Protein AF-A0AA35RII9-F1 (afdb_monomer)

pLDDT: mean 89.82, std 8.08, range [42.75, 98.25]

Organism: Geodia barretti (NCBI:txid519541)

Radius of gyration: 18.45 Å; Cα contacts (8 Å, |Δi|>4): 90; chains: 1; bounding box: 46×40×50 Å

Structure (mmCIF, N/CA/C/O backbone):
data_AF-A0AA35RII9-F1
#
_entry.id   AF-A0AA35RII9-F1
#
loop_
_atom_site.group_PDB
_atom_site.id
_atom_site.type_symbol
_atom_site.label_atom_id
_atom_site.label_alt_id
_atom_site.label_comp_id
_atom_site.label_asym_id
_atom_site.label_entity_id
_atom_site.label_seq_id
_atom_site.pdbx_PDB_ins_code
_atom_site.Cartn_x
_atom_site.Cartn_y
_atom_site.Cartn_z
_atom_site.occupancy
_atom_site.B_iso_or_equiv
_atom_site.auth_seq_id
_atom_site.auth_comp_id
_atom_site.auth_asym_id
_atom_site.auth_atom_id
_atom_site.pdbx_PDB_model_num
ATOM 1 N N . MET A 1 1 ? -6.337 -19.482 3.55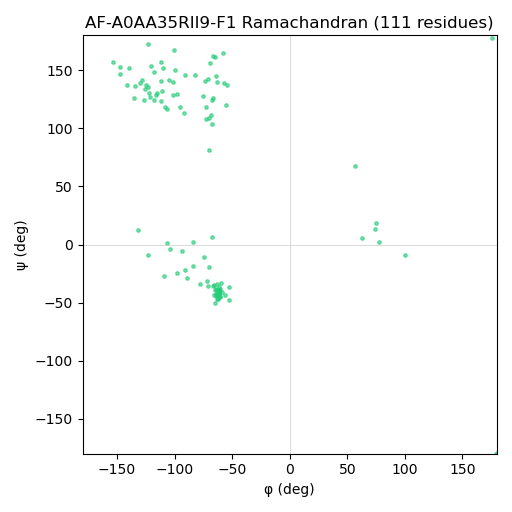7 1.00 42.75 1 MET A N 1
ATOM 2 C CA . MET A 1 1 ? -6.522 -18.819 4.866 1.00 42.75 1 MET A CA 1
ATOM 3 C C . MET A 1 1 ? -5.434 -17.764 4.971 1.00 42.75 1 MET A C 1
ATOM 5 O O . MET A 1 1 ? -4.271 -18.131 4.857 1.00 42.75 1 MET A O 1
ATOM 9 N N . GLY A 1 2 ? -5.798 -16.480 5.014 1.00 70.44 2 GLY A N 1
ATOM 10 C CA . GLY A 1 2 ? -4.826 -15.380 5.036 1.00 70.44 2 GLY A CA 1
ATOM 11 C C . GLY A 1 2 ? -3.980 -15.383 6.312 1.00 70.44 2 GLY A C 1
ATOM 12 O O . GLY A 1 2 ? -4.365 -15.989 7.309 1.00 70.44 2 GLY A O 1
ATOM 13 N N . CYS A 1 3 ? -2.838 -14.698 6.295 1.00 87.25 3 CYS A N 1
ATOM 14 C CA . CYS A 1 3 ? -1.875 -14.635 7.404 1.00 87.25 3 CYS A CA 1
ATOM 15 C C . CYS A 1 3 ? -2.372 -13.893 8.668 1.00 87.25 3 CYS A C 1
ATOM 17 O O . CYS A 1 3 ? -1.586 -13.674 9.584 1.00 87.25 3 CYS A O 1
ATOM 19 N N . GLY A 1 4 ? -3.648 -13.493 8.728 1.00 90.25 4 GLY A N 1
ATOM 20 C CA . GLY A 1 4 ? -4.240 -12.768 9.859 1.00 90.25 4 GLY A CA 1
ATOM 21 C C . GLY A 1 4 ? -3.892 -11.279 9.924 1.00 90.25 4 GLY A C 1
ATOM 22 O O . GLY A 1 4 ? -4.320 -10.604 10.856 1.00 90.25 4 GLY A O 1
ATOM 23 N N . ALA A 1 5 ? -3.140 -10.756 8.952 1.00 91.62 5 ALA A N 1
ATOM 24 C CA . ALA A 1 5 ? -2.889 -9.325 8.840 1.00 91.62 5 ALA A CA 1
ATOM 25 C C . ALA A 1 5 ? -4.200 -8.563 8.592 1.00 91.62 5 ALA A C 1
ATOM 27 O O . ALA A 1 5 ? -5.049 -9.007 7.817 1.00 91.62 5 ALA A O 1
ATOM 28 N N . ALA A 1 6 ? -4.334 -7.407 9.238 1.00 92.75 6 ALA A N 1
ATOM 29 C CA . ALA A 1 6 ? -5.455 -6.494 9.069 1.00 92.75 6 ALA A CA 1
ATOM 30 C C . ALA A 1 6 ? -4.948 -5.153 8.533 1.00 92.75 6 ALA A C 1
ATOM 32 O O . ALA A 1 6 ? -3.827 -4.741 8.837 1.00 92.75 6 ALA A O 1
ATOM 33 N N . ALA A 1 7 ? -5.784 -4.483 7.746 1.00 92.94 7 ALA A N 1
ATOM 34 C CA . ALA A 1 7 ? -5.521 -3.153 7.225 1.00 92.94 7 ALA A CA 1
ATOM 35 C C . ALA A 1 7 ? -6.731 -2.259 7.499 1.00 92.94 7 ALA A C 1
ATOM 37 O O . ALA A 1 7 ? -7.872 -2.697 7.348 1.00 92.94 7 ALA A O 1
ATOM 38 N N . ASP A 1 8 ? -6.455 -1.021 7.895 1.00 94.06 8 ASP A N 1
ATOM 39 C CA . ASP A 1 8 ? -7.435 0.052 8.009 1.00 94.06 8 ASP A CA 1
ATOM 40 C C . ASP A 1 8 ? -7.137 1.088 6.924 1.00 94.06 8 ASP A C 1
ATOM 42 O O . ASP A 1 8 ? -5.981 1.471 6.723 1.00 94.06 8 ASP A O 1
ATOM 46 N N . PHE A 1 9 ? -8.173 1.502 6.199 1.00 91.50 9 PHE A N 1
ATOM 47 C CA . PHE A 1 9 ? -8.060 2.473 5.118 1.00 91.50 9 PHE A CA 1
ATOM 48 C C . PHE A 1 9 ? -9.052 3.605 5.353 1.00 91.50 9 PHE A C 1
ATOM 50 O O . PHE A 1 9 ? -10.259 3.381 5.428 1.00 91.50 9 PHE A O 1
ATOM 57 N N . SER A 1 10 ?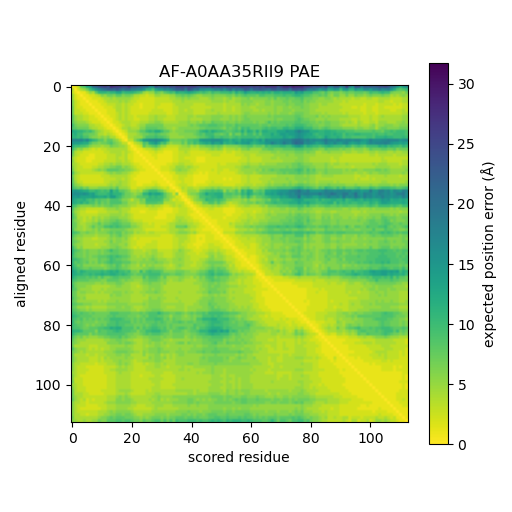 -8.541 4.833 5.388 1.00 90.31 10 SER A N 1
ATOM 58 C CA . SER A 1 10 ? -9.349 6.046 5.445 1.00 90.31 10 SER A CA 1
ATOM 59 C C . SER A 1 10 ? -9.024 6.924 4.246 1.00 90.31 10 SER A C 1
ATOM 61 O O . SER A 1 10 ? -7.861 7.226 3.978 1.00 90.31 10 SER A O 1
ATOM 63 N N . TRP A 1 11 ? -10.057 7.319 3.505 1.00 88.44 11 TRP A N 1
ATOM 64 C CA . TRP A 1 11 ? -9.920 8.132 2.304 1.00 88.44 11 TRP A CA 1
ATOM 65 C C . TRP A 1 11 ? -10.937 9.266 2.316 1.00 88.44 11 TRP A C 1
ATOM 67 O O . TRP A 1 11 ? -12.117 9.058 2.593 1.00 88.44 11 TRP A O 1
ATOM 77 N N . SER A 1 12 ? -10.496 10.467 1.948 1.00 87.69 12 SER A N 1
ATOM 78 C CA . SER A 1 12 ? -11.380 11.604 1.704 1.00 87.69 12 SER A CA 1
ATOM 79 C C . SER A 1 12 ? -10.895 12.417 0.513 1.00 87.69 12 SER A C 1
ATOM 81 O O . SER A 1 12 ? -9.707 12.690 0.376 1.00 87.69 12 SER A O 1
ATOM 83 N N . VAL A 1 13 ? -11.838 12.830 -0.334 1.00 87.19 13 VAL A N 1
ATOM 84 C CA . VAL A 1 13 ? -11.599 13.751 -1.462 1.00 87.19 13 VAL A CA 1
ATOM 85 C C . VAL A 1 13 ? -12.158 15.154 -1.207 1.00 87.19 13 VAL A C 1
ATOM 87 O O . VAL A 1 13 ? -12.068 16.019 -2.072 1.00 87.19 13 VAL A O 1
ATOM 90 N N . VAL A 1 14 ? -12.754 15.385 -0.033 1.00 90.12 14 VAL A N 1
ATOM 91 C CA . VAL A 1 14 ? -13.435 16.645 0.324 1.00 90.12 14 VAL A CA 1
ATOM 92 C C . VAL A 1 14 ? -12.880 17.302 1.589 1.00 90.12 14 VAL A C 1
ATOM 94 O O . VAL A 1 14 ? -13.240 18.437 1.897 1.00 90.12 14 VAL A O 1
ATOM 97 N N . THR A 1 15 ? -12.006 16.618 2.332 1.00 87.38 15 THR A N 1
ATOM 98 C CA . THR A 1 15 ? -11.395 17.171 3.547 1.00 87.38 15 THR A CA 1
ATOM 99 C C . THR A 1 15 ? -10.365 18.234 3.170 1.00 87.38 15 THR A C 1
ATOM 101 O O . THR A 1 15 ? -9.285 17.927 2.668 1.00 87.38 15 THR A O 1
ATOM 104 N N . GLY A 1 16 ? -10.690 19.502 3.428 1.00 83.62 16 GLY A N 1
ATOM 105 C CA . GLY A 1 16 ? -9.750 20.608 3.257 1.00 83.62 16 GLY A CA 1
ATOM 106 C C . GLY A 1 16 ? -8.556 20.493 4.208 1.00 83.62 16 GLY A C 1
ATOM 107 O O . GLY A 1 16 ? -8.706 20.058 5.346 1.00 83.62 16 GLY A O 1
ATOM 108 N N . LEU A 1 17 ? -7.377 20.917 3.742 1.00 82.00 17 LEU A N 1
ATOM 109 C CA . LEU A 1 17 ? -6.116 20.945 4.503 1.00 82.00 17 LEU A CA 1
ATOM 110 C C . LEU A 1 17 ? -5.574 19.582 4.965 1.00 82.00 17 LEU A C 1
ATOM 112 O O . LEU A 1 17 ? -4.554 19.558 5.649 1.00 82.00 17 LEU A O 1
ATOM 116 N N . GLN A 1 18 ? -6.183 18.457 4.580 1.00 78.94 18 GLN A N 1
ATOM 117 C CA . GLN A 1 18 ? -5.537 17.157 4.739 1.00 78.94 18 GLN A CA 1
ATOM 118 C C . GLN A 1 18 ? -4.339 17.111 3.783 1.00 78.94 18 GLN A C 1
ATOM 120 O O . GLN A 1 18 ? -4.491 17.020 2.568 1.00 78.94 18 GLN A O 1
ATOM 125 N N . THR A 1 19 ? -3.142 17.275 4.339 1.00 65.06 19 THR A N 1
ATOM 126 C CA . THR A 1 19 ? -1.919 17.585 3.588 1.00 65.06 19 THR A CA 1
ATOM 127 C C . THR A 1 19 ? -1.220 16.372 2.991 1.00 65.06 19 THR A C 1
ATOM 129 O O . THR A 1 19 ? -0.175 16.541 2.365 1.00 65.06 19 THR A O 1
ATOM 132 N N . GLY A 1 20 ? -1.763 15.162 3.133 1.00 71.12 20 GLY A N 1
ATOM 133 C CA . GLY A 1 20 ? -1.051 14.006 2.625 1.00 71.12 20 GLY A CA 1
ATOM 134 C C . GLY A 1 20 ? -1.692 12.643 2.801 1.00 71.12 20 GLY A C 1
ATOM 135 O O . GLY A 1 20 ? -2.787 12.485 3.341 1.00 71.12 20 GLY A O 1
ATOM 136 N N . MET A 1 21 ? -0.943 11.668 2.300 1.00 81.50 21 MET A N 1
ATOM 137 C CA . MET A 1 21 ? -1.112 10.247 2.512 1.00 81.50 21 MET A CA 1
ATOM 138 C C . MET A 1 21 ? -0.145 9.808 3.609 1.00 81.50 21 MET A C 1
ATOM 140 O O . MET A 1 21 ? 1.057 10.073 3.546 1.00 81.50 21 MET A O 1
ATOM 144 N N . GLU A 1 22 ? -0.681 9.108 4.597 1.00 87.75 22 GLU A N 1
ATOM 145 C CA . GLU A 1 22 ? 0.108 8.409 5.598 1.00 87.75 22 GLU A CA 1
ATOM 146 C C . GLU A 1 22 ? -0.068 6.913 5.408 1.00 87.75 22 GLU A C 1
ATOM 148 O O . GLU A 1 22 ? -1.164 6.432 5.118 1.00 87.75 22 GLU A O 1
ATOM 153 N N . PHE A 1 23 ? 1.017 6.171 5.578 1.00 91.62 23 PHE A N 1
ATOM 154 C CA . PHE A 1 23 ? 0.982 4.722 5.519 1.00 91.62 23 PHE A CA 1
ATOM 155 C C . PHE A 1 23 ? 1.791 4.140 6.664 1.00 91.62 23 PHE A C 1
ATOM 157 O O . PHE A 1 23 ? 2.961 4.477 6.849 1.00 91.62 23 PHE A O 1
ATOM 164 N N . TRP A 1 24 ? 1.153 3.264 7.429 1.00 94.31 24 TRP A N 1
ATOM 165 C CA . TRP A 1 24 ? 1.716 2.684 8.635 1.00 94.31 24 TRP A CA 1
ATOM 166 C C . TRP A 1 24 ? 1.732 1.163 8.519 1.00 94.31 24 TRP A C 1
ATOM 168 O O . TRP A 1 24 ? 0.723 0.544 8.191 1.00 94.31 24 TRP A O 1
ATOM 178 N N . ILE A 1 25 ? 2.882 0.561 8.815 1.00 95.38 25 ILE A N 1
ATOM 179 C CA . ILE A 1 25 ? 3.044 -0.887 8.936 1.00 95.38 25 ILE A CA 1
ATOM 180 C C . ILE A 1 25 ? 3.462 -1.185 10.369 1.00 95.38 25 ILE A C 1
ATOM 182 O O . ILE A 1 25 ? 4.493 -0.698 10.833 1.00 95.38 25 ILE A O 1
ATOM 186 N N . PHE A 1 26 ? 2.698 -2.042 11.038 1.00 95.44 26 PHE A N 1
ATOM 187 C CA . PHE A 1 26 ? 3.008 -2.525 12.377 1.00 95.44 26 PHE A CA 1
ATOM 188 C C . PHE A 1 26 ? 3.350 -4.011 12.316 1.00 95.44 26 PHE A C 1
ATOM 190 O O . PHE A 1 26 ? 2.565 -4.823 11.828 1.00 95.44 26 PHE A O 1
ATOM 197 N N . GLY A 1 27 ? 4.534 -4.364 12.805 1.00 94.50 27 GLY A N 1
ATOM 198 C CA . GLY A 1 27 ? 5.002 -5.738 12.927 1.00 94.50 27 GLY A CA 1
ATOM 199 C C . GLY A 1 27 ? 5.377 -6.076 14.366 1.00 94.50 27 GLY A C 1
ATOM 200 O O . GLY A 1 27 ? 5.431 -5.216 15.241 1.00 94.50 27 GLY A O 1
ATOM 201 N N . ASN A 1 28 ? 5.680 -7.349 14.619 1.00 93.94 28 ASN A N 1
ATOM 202 C CA . ASN A 1 28 ? 6.080 -7.798 15.954 1.00 93.94 28 ASN A CA 1
ATOM 203 C C . ASN A 1 28 ? 7.374 -7.115 16.443 1.00 93.94 28 ASN A C 1
ATOM 205 O O . ASN A 1 28 ? 7.496 -6.798 17.627 1.00 93.94 28 ASN A O 1
ATOM 209 N N . ASP A 1 29 ? 8.328 -6.873 15.543 1.00 95.31 29 ASP A N 1
ATOM 210 C CA . ASP A 1 29 ? 9.666 -6.384 15.905 1.00 95.31 29 ASP A CA 1
ATOM 211 C C . ASP A 1 29 ? 9.880 -4.894 15.614 1.00 95.31 29 ASP A C 1
ATOM 213 O O . ASP A 1 29 ? 10.927 -4.341 15.962 1.00 95.31 29 ASP A O 1
ATOM 217 N N . GLY A 1 30 ? 8.896 -4.226 15.012 1.00 95.25 30 GLY A N 1
ATOM 218 C CA . GLY A 1 30 ? 9.007 -2.813 14.694 1.00 95.25 30 GLY A CA 1
ATOM 219 C C . GLY A 1 30 ? 7.832 -2.242 13.915 1.00 95.25 30 GLY A C 1
ATOM 220 O O . GLY A 1 30 ? 6.904 -2.948 13.520 1.00 95.25 30 GLY A O 1
ATOM 221 N N . THR A 1 31 ? 7.932 -0.941 13.682 1.00 96.81 31 THR A N 1
ATOM 222 C CA . THR A 1 31 ? 6.937 -0.110 13.010 1.00 96.81 31 THR A CA 1
ATOM 223 C C . THR A 1 31 ? 7.613 0.678 11.899 1.00 96.81 31 THR A C 1
ATOM 225 O O . THR A 1 31 ? 8.735 1.154 12.079 1.00 96.81 31 THR A O 1
ATOM 228 N N . ILE A 1 32 ? 6.925 0.838 10.771 1.00 95.75 32 ILE A N 1
ATOM 229 C CA . ILE A 1 32 ? 7.327 1.709 9.663 1.00 95.75 32 ILE A CA 1
ATOM 230 C C . ILE A 1 32 ? 6.202 2.711 9.409 1.00 95.75 32 ILE A C 1
ATOM 232 O O . ILE A 1 32 ? 5.035 2.331 9.364 1.00 95.75 32 ILE A O 1
ATOM 236 N N . SER A 1 33 ? 6.556 3.978 9.222 1.00 93.88 33 SER A N 1
ATOM 237 C CA . SER A 1 33 ? 5.649 5.050 8.818 1.00 93.88 33 SER A CA 1
ATOM 238 C C . SER A 1 33 ? 6.202 5.748 7.577 1.00 93.88 33 SER A C 1
ATOM 240 O O . SER A 1 33 ? 7.392 6.066 7.505 1.00 93.88 33 SER A O 1
ATOM 242 N N . LEU A 1 34 ? 5.336 5.971 6.594 1.00 90.75 34 LEU A N 1
ATOM 243 C CA . LEU A 1 34 ? 5.599 6.755 5.393 1.00 90.75 34 LEU A CA 1
ATOM 244 C C . LEU A 1 34 ? 4.680 7.975 5.415 1.00 90.75 34 LEU A C 1
ATOM 246 O O . LEU A 1 34 ? 3.471 7.831 5.601 1.00 90.75 34 LEU A O 1
ATOM 250 N N . GLN A 1 35 ? 5.245 9.159 5.194 1.00 84.31 35 GLN A N 1
ATOM 251 C CA . GLN A 1 35 ? 4.511 10.428 5.147 1.00 84.31 35 GLN A CA 1
ATOM 252 C C . GLN A 1 35 ? 4.803 11.125 3.811 1.00 84.31 35 GLN A C 1
ATOM 254 O O . GLN A 1 35 ? 5.944 11.107 3.355 1.00 84.31 35 GLN A O 1
ATOM 259 N N . GLY A 1 36 ? 3.789 11.694 3.154 1.00 75.12 36 GLY A N 1
ATOM 260 C CA . GLY A 1 36 ? 3.919 12.341 1.837 1.00 75.12 36 GLY A CA 1
ATOM 261 C C . GLY A 1 36 ? 2.579 12.886 1.324 1.00 75.12 36 GLY A C 1
ATOM 262 O O . GLY A 1 36 ? 1.588 12.716 2.026 1.00 75.12 36 GLY A O 1
ATOM 263 N N . PRO A 1 37 ? 2.474 13.516 0.132 1.00 72.38 37 PRO A N 1
ATOM 264 C CA . PRO A 1 37 ? 3.366 13.386 -1.025 1.00 72.38 37 PRO A CA 1
ATOM 265 C C . PRO A 1 37 ? 4.420 14.508 -1.199 1.00 72.38 37 PRO A C 1
ATOM 267 O O . PRO A 1 37 ? 4.133 15.670 -0.911 1.00 72.38 37 PRO A O 1
ATOM 270 N N . PRO A 1 38 ? 5.597 14.192 -1.787 1.00 71.81 38 PRO A N 1
ATOM 271 C CA . PRO A 1 38 ? 6.081 12.841 -2.097 1.00 71.81 38 PRO A CA 1
ATOM 272 C C . PRO A 1 38 ? 6.429 12.073 -0.813 1.00 71.81 38 PRO A C 1
ATOM 274 O O . PRO A 1 38 ? 6.709 12.690 0.206 1.00 71.81 38 PRO A O 1
ATOM 277 N N . PHE A 1 39 ? 6.419 10.736 -0.857 1.00 74.88 39 PHE A N 1
ATOM 278 C CA . PHE A 1 39 ? 6.978 9.921 0.230 1.00 74.88 39 PHE A CA 1
ATOM 279 C C . PHE A 1 39 ? 8.500 10.055 0.241 1.00 74.88 39 PHE A C 1
ATOM 281 O O . PHE A 1 39 ? 9.219 9.249 -0.350 1.00 74.88 39 PHE A O 1
ATOM 288 N N . ASP A 1 40 ? 8.991 11.127 0.842 1.00 76.56 40 ASP A N 1
ATOM 289 C CA . ASP A 1 40 ? 10.412 11.441 0.914 1.00 76.56 40 ASP A CA 1
ATOM 290 C C . ASP A 1 40 ? 11.080 10.816 2.143 1.00 76.56 40 ASP A C 1
ATOM 292 O O . ASP A 1 40 ? 12.266 10.476 2.088 1.00 76.56 40 ASP A O 1
ATOM 296 N N . LYS A 1 41 ? 10.310 10.622 3.218 1.00 84.25 41 LYS A N 1
ATOM 297 C CA . LYS A 1 41 ? 10.777 10.125 4.509 1.00 84.25 41 LYS A CA 1
ATOM 298 C C . LYS A 1 41 ? 10.147 8.785 4.852 1.00 84.25 41 LYS A C 1
ATOM 300 O O . LYS A 1 41 ? 8.928 8.623 4.868 1.00 84.25 41 LYS A O 1
ATOM 305 N N . VAL A 1 42 ? 11.018 7.842 5.193 1.00 91.06 42 VAL A N 1
ATOM 306 C CA . VAL A 1 42 ? 10.650 6.573 5.818 1.00 91.06 42 VAL A CA 1
ATOM 307 C C . VAL A 1 42 ? 11.066 6.664 7.269 1.00 91.06 42 VAL A C 1
ATOM 309 O O . VAL A 1 42 ? 12.249 6.795 7.566 1.00 91.06 42 VAL A O 1
ATOM 312 N N . LEU A 1 43 ? 10.101 6.604 8.172 1.00 93.88 43 LEU A N 1
ATOM 313 C CA . LEU A 1 43 ? 10.350 6.571 9.602 1.00 93.88 43 LEU A CA 1
ATOM 314 C C . LEU A 1 43 ? 10.208 5.134 10.091 1.00 93.88 43 LEU A C 1
ATOM 316 O O . LEU A 1 43 ? 9.310 4.412 9.661 1.00 93.88 43 LEU A O 1
ATOM 320 N N . GLY A 1 44 ? 11.080 4.713 10.997 1.00 96.31 44 GLY A N 1
ATOM 321 C CA . GLY A 1 44 ? 11.025 3.381 11.573 1.00 96.31 44 GLY A CA 1
ATOM 322 C C . GLY A 1 44 ? 11.500 3.337 13.013 1.00 96.31 44 GLY A C 1
ATOM 323 O O . GLY A 1 44 ? 12.312 4.153 13.449 1.00 96.31 44 GLY A O 1
ATOM 324 N N . GLY A 1 45 ? 10.975 2.365 13.746 1.00 96.62 45 GLY A N 1
ATOM 325 C CA . GLY A 1 45 ? 11.355 2.085 15.124 1.00 96.62 45 GLY A CA 1
ATOM 326 C C . GLY A 1 45 ? 11.258 0.596 15.407 1.00 96.62 45 GLY A C 1
ATOM 327 O O . GLY A 1 45 ? 10.422 -0.105 14.832 1.00 96.62 45 GLY A O 1
ATOM 328 N N . LYS A 1 46 ? 12.137 0.104 16.270 1.00 96.31 46 LYS A N 1
ATOM 329 C CA . LYS A 1 46 ? 12.159 -1.271 16.761 1.00 96.31 46 LYS A CA 1
ATOM 330 C C . LYS A 1 46 ? 11.543 -1.355 18.148 1.00 96.31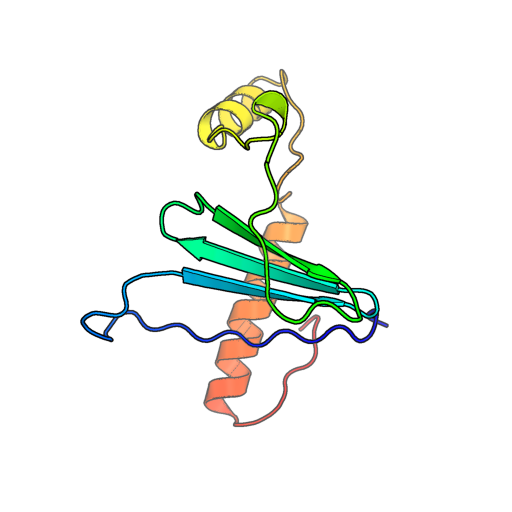 46 LYS A C 1
ATOM 332 O O . LYS A 1 46 ? 11.333 -0.359 18.838 1.00 96.31 46 LYS A O 1
ATOM 337 N N . ARG A 1 47 ? 11.272 -2.583 18.585 1.00 93.88 47 ARG A N 1
ATOM 338 C CA . ARG A 1 47 ? 10.849 -2.850 19.962 1.00 93.88 47 ARG A CA 1
ATOM 339 C C . ARG A 1 47 ? 11.865 -2.278 20.961 1.00 93.88 47 ARG A C 1
ATOM 341 O O . ARG A 1 47 ? 13.010 -2.718 20.987 1.00 93.88 47 ARG A O 1
ATOM 348 N N . GLY A 1 48 ? 11.405 -1.364 21.813 1.00 92.88 48 GLY A N 1
ATOM 349 C CA . GLY A 1 48 ? 12.224 -0.703 22.833 1.00 92.88 48 GLY A CA 1
ATOM 350 C C . GLY A 1 48 ? 12.700 0.701 22.456 1.00 92.88 48 GLY A C 1
ATOM 351 O O . GLY A 1 48 ? 13.208 1.393 23.331 1.00 92.88 48 GLY A O 1
ATOM 352 N N . ASP A 1 49 ? 12.500 1.139 21.210 1.00 94.69 49 ASP A N 1
ATOM 353 C CA . ASP A 1 49 ? 12.785 2.519 20.817 1.00 94.69 49 ASP A CA 1
ATOM 354 C C . ASP A 1 49 ? 11.718 3.471 21.385 1.00 94.69 49 ASP A C 1
ATOM 356 O O . ASP A 1 49 ? 10.526 3.157 21.403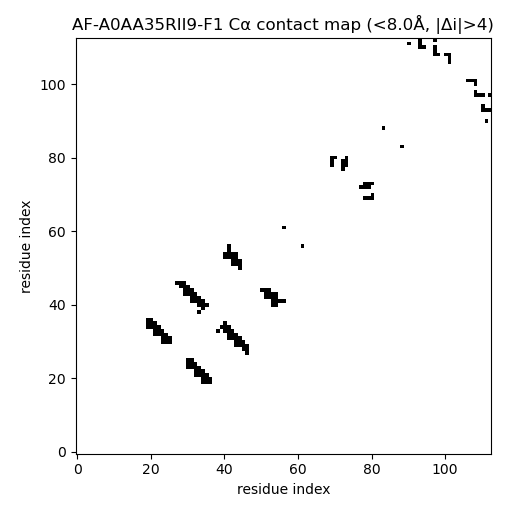 1.00 94.69 49 ASP A O 1
ATOM 360 N N . GLU A 1 50 ? 12.140 4.655 21.834 1.00 94.31 50 GLU A N 1
ATOM 361 C CA . GLU A 1 50 ? 11.243 5.672 22.410 1.00 94.31 50 GLU A CA 1
ATOM 362 C C . GLU A 1 50 ? 10.571 6.555 21.344 1.00 94.31 50 GLU A C 1
ATOM 364 O O . GLU A 1 50 ? 9.567 7.212 21.616 1.00 94.31 50 GLU A O 1
ATOM 369 N N . ALA A 1 51 ? 11.116 6.579 20.124 1.00 94.44 51 ALA A N 1
ATOM 370 C CA . ALA A 1 51 ? 10.605 7.362 19.005 1.00 94.44 51 ALA A CA 1
ATOM 371 C C . ALA A 1 51 ? 10.978 6.720 17.661 1.00 94.44 51 ALA A C 1
ATOM 373 O O . ALA A 1 51 ? 11.959 5.982 17.561 1.00 94.44 51 ALA A O 1
ATOM 374 N N . LEU A 1 52 ? 10.214 7.038 16.610 1.00 95.06 52 LEU A N 1
ATOM 375 C CA . LEU A 1 52 ? 10.604 6.691 15.245 1.00 95.06 52 LEU A CA 1
ATOM 376 C C . LEU A 1 52 ? 11.789 7.555 14.802 1.00 95.06 5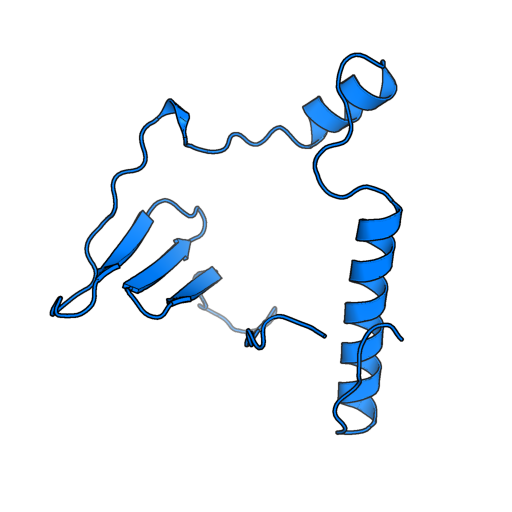2 LEU A C 1
ATOM 378 O O . LEU A 1 52 ? 11.848 8.751 15.089 1.00 95.06 52 LEU A O 1
ATOM 382 N N . SER A 1 53 ? 12.697 6.953 14.047 1.00 94.81 53 SER A N 1
ATOM 383 C CA . SER A 1 53 ? 13.844 7.627 13.444 1.00 94.81 53 SER A CA 1
ATOM 384 C C . SER A 1 53 ? 13.801 7.495 11.927 1.00 94.81 53 SER A C 1
ATOM 386 O O . SER A 1 53 ? 13.199 6.564 11.389 1.00 94.81 53 SER A O 1
ATOM 388 N N . GLU A 1 54 ? 14.411 8.443 11.220 1.00 93.50 54 GLU A N 1
ATOM 389 C CA . GLU A 1 54 ? 14.493 8.375 9.764 1.00 93.50 54 GLU A CA 1
ATOM 390 C C . GLU A 1 54 ? 15.390 7.210 9.332 1.00 93.50 54 GLU A C 1
ATOM 392 O O . GLU A 1 54 ? 16.549 7.103 9.738 1.00 93.50 54 GLU A O 1
ATOM 397 N N . LEU A 1 55 ? 14.841 6.330 8.497 1.00 91.12 55 LEU A N 1
ATOM 398 C CA . LEU A 1 55 ? 15.555 5.218 7.896 1.00 91.12 55 LEU A CA 1
ATOM 399 C C . LEU A 1 55 ? 16.132 5.668 6.547 1.00 91.12 55 LEU A C 1
ATOM 401 O O . LEU A 1 55 ? 15.370 5.919 5.608 1.00 91.12 55 LEU A O 1
ATOM 405 N N . PRO A 1 56 ? 17.466 5.750 6.401 1.00 89.19 56 PRO A N 1
ATOM 406 C CA . PRO A 1 56 ? 18.065 6.181 5.148 1.00 89.19 56 PRO A CA 1
ATOM 407 C C . PRO A 1 56 ? 17.804 5.148 4.045 1.00 89.19 56 PRO A C 1
ATOM 409 O O . PRO A 1 56 ? 18.153 3.972 4.169 1.00 89.19 56 PRO A O 1
ATOM 412 N N . ILE A 1 57 ? 17.234 5.601 2.926 1.00 86.38 57 ILE A N 1
ATOM 413 C CA . ILE A 1 57 ? 17.095 4.790 1.712 1.00 86.38 57 ILE A CA 1
ATOM 414 C C . ILE A 1 57 ? 18.273 5.086 0.790 1.00 86.38 57 ILE A C 1
ATOM 416 O O . ILE A 1 57 ? 18.428 6.216 0.313 1.00 86.38 57 ILE A O 1
ATOM 420 N N . ALA A 1 58 ? 19.068 4.056 0.507 1.00 88.06 58 ALA A N 1
ATOM 421 C CA . ALA A 1 58 ? 20.160 4.150 -0.451 1.00 88.06 58 ALA A CA 1
ATOM 422 C C . ALA A 1 58 ? 19.638 4.593 -1.839 1.00 88.06 58 ALA A C 1
ATOM 424 O O . ALA A 1 58 ? 18.566 4.129 -2.245 1.00 88.06 58 ALA A O 1
ATOM 425 N N . PRO A 1 59 ? 20.340 5.479 -2.573 1.00 86.25 59 PRO A N 1
ATOM 426 C CA . PRO A 1 59 ? 19.853 6.038 -3.839 1.00 86.25 59 PRO A CA 1
ATOM 427 C C . PRO A 1 59 ? 19.406 4.988 -4.865 1.00 86.25 59 PRO A C 1
ATOM 429 O O . PRO A 1 59 ? 18.406 5.182 -5.549 1.00 86.25 59 PRO A O 1
ATOM 432 N N . GLU A 1 60 ? 20.100 3.856 -4.935 1.00 87.31 60 GLU A N 1
ATOM 433 C CA . GLU A 1 60 ? 19.810 2.726 -5.819 1.00 87.31 60 GLU A CA 1
ATOM 434 C C . GLU A 1 60 ? 18.538 1.948 -5.447 1.00 87.31 60 GLU A C 1
ATOM 436 O O . GLU A 1 60 ? 17.984 1.247 -6.290 1.00 87.31 60 GLU A O 1
ATOM 441 N N . LYS A 1 61 ? 18.054 2.083 -4.206 1.00 85.44 61 LYS A N 1
ATOM 442 C CA . LYS A 1 61 ? 16.800 1.480 -3.724 1.00 85.44 61 LYS A CA 1
ATOM 443 C C . LYS A 1 61 ? 15.604 2.418 -3.846 1.00 85.44 61 LYS A C 1
ATOM 445 O O . LYS A 1 61 ? 14.482 2.012 -3.550 1.00 85.44 61 LYS A O 1
ATOM 450 N N . ARG A 1 62 ? 15.818 3.677 -4.242 1.00 83.25 62 ARG A N 1
ATOM 451 C CA . ARG A 1 62 ? 14.714 4.610 -4.469 1.00 83.25 62 ARG A CA 1
ATOM 452 C C . ARG A 1 62 ? 13.990 4.209 -5.748 1.00 83.25 62 ARG A C 1
ATOM 454 O O . ARG A 1 62 ? 14.582 4.210 -6.828 1.00 83.25 62 ARG A O 1
ATOM 461 N N . GLY A 1 63 ? 12.711 3.866 -5.604 1.00 79.62 63 GLY A N 1
ATOM 462 C CA . GLY A 1 63 ? 11.843 3.555 -6.733 1.00 79.62 63 GLY A CA 1
ATOM 463 C C . GLY A 1 63 ? 11.836 4.704 -7.739 1.00 79.62 63 GLY A C 1
ATOM 464 O O . GLY A 1 63 ? 11.802 5.876 -7.362 1.00 79.62 63 GLY A O 1
ATOM 465 N N . LYS A 1 64 ? 11.895 4.363 -9.025 1.00 83.00 64 LYS A N 1
ATOM 466 C CA . LYS A 1 64 ? 11.736 5.317 -10.123 1.00 83.00 64 LYS A CA 1
ATOM 467 C C . LYS A 1 64 ? 10.357 5.120 -10.725 1.00 83.00 64 LYS A C 1
ATOM 469 O O . LYS A 1 64 ? 9.902 3.988 -10.855 1.00 83.00 64 LYS A O 1
ATOM 474 N N . TRP A 1 65 ? 9.711 6.213 -11.111 1.00 86.19 65 TRP A N 1
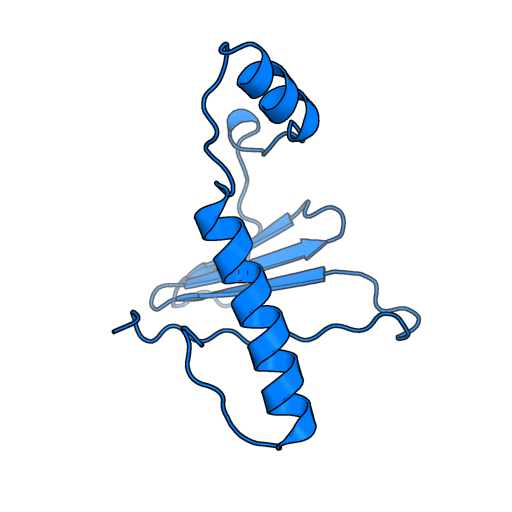ATOM 475 C CA . TRP A 1 65 ? 8.476 6.122 -11.876 1.00 86.19 65 TRP A CA 1
ATOM 476 C C . TRP A 1 65 ? 8.796 5.607 -13.283 1.00 86.19 65 TRP A C 1
ATOM 478 O O . TRP A 1 65 ? 9.437 6.313 -14.060 1.00 86.19 65 TRP A O 1
ATOM 488 N N . ARG A 1 66 ? 8.404 4.362 -13.576 1.00 91.25 66 ARG A N 1
ATOM 489 C CA . ARG A 1 66 ? 8.647 3.679 -14.861 1.00 91.25 66 ARG A CA 1
ATOM 490 C C . ARG A 1 66 ? 7.397 3.016 -15.436 1.00 91.25 66 ARG A C 1
ATOM 492 O O . ARG A 1 66 ? 7.510 2.238 -16.373 1.00 91.25 66 ARG A O 1
ATOM 499 N N . VAL A 1 67 ? 6.214 3.310 -14.896 1.00 90.69 67 VAL A N 1
ATOM 500 C CA . VAL A 1 67 ? 4.974 2.590 -15.236 1.00 90.69 67 VAL A CA 1
ATOM 501 C C . VAL A 1 67 ? 4.735 2.561 -16.7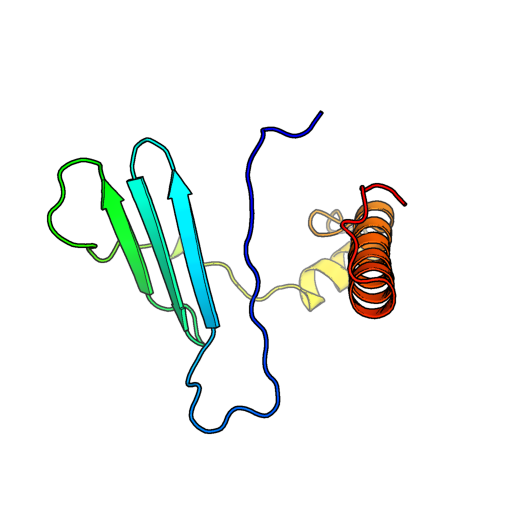50 1.00 90.69 67 VAL A C 1
ATOM 503 O O . VAL A 1 67 ? 4.492 1.502 -17.321 1.00 90.69 67 VAL A O 1
ATOM 506 N N . GLU A 1 68 ? 4.864 3.706 -17.421 1.00 92.56 68 GLU A N 1
ATOM 507 C CA . GLU A 1 68 ? 4.654 3.814 -18.866 1.00 92.56 68 GLU A CA 1
ATOM 508 C C . GLU A 1 68 ? 5.768 3.139 -19.680 1.00 92.56 68 GLU A C 1
ATOM 510 O O . GLU A 1 68 ? 5.497 2.547 -20.724 1.00 92.56 68 GLU A O 1
ATOM 515 N N . GLU A 1 69 ? 7.015 3.208 -19.210 1.00 93.69 69 GLU A N 1
ATOM 516 C CA . GLU A 1 69 ? 8.164 2.556 -19.849 1.00 93.69 69 GLU A CA 1
ATOM 517 C C . GLU A 1 69 ? 8.016 1.028 -19.804 1.00 93.69 69 GLU A C 1
ATOM 519 O O . GLU A 1 69 ? 8.091 0.374 -20.843 1.00 93.69 69 GLU A O 1
ATOM 524 N N . GLU A 1 70 ? 7.723 0.479 -18.620 1.00 92.94 70 GLU A N 1
ATOM 525 C CA . GLU A 1 70 ? 7.500 -0.954 -18.393 1.00 92.94 70 GLU A CA 1
ATOM 526 C C . GLU A 1 70 ? 6.335 -1.467 -19.249 1.00 92.94 70 GLU A C 1
ATOM 528 O O . GLU A 1 70 ? 6.433 -2.522 -19.879 1.00 92.94 70 GLU A O 1
ATOM 533 N N . PHE A 1 71 ? 5.254 -0.687 -19.354 1.00 92.12 71 PHE A N 1
ATOM 534 C CA . PHE A 1 71 ? 4.110 -1.023 -20.199 1.00 92.12 71 PHE A CA 1
ATOM 535 C C . PHE A 1 71 ? 4.471 -1.087 -21.692 1.00 92.12 71 PHE A C 1
ATOM 537 O O . PHE A 1 71 ? 4.116 -2.046 -22.382 1.00 92.12 71 PHE A O 1
ATOM 544 N N . ILE A 1 72 ? 5.200 -0.093 -22.209 1.00 95.19 72 ILE A N 1
ATOM 545 C CA . ILE A 1 72 ? 5.617 -0.057 -23.619 1.00 95.19 72 ILE A CA 1
ATOM 546 C C . ILE A 1 72 ? 6.592 -1.198 -23.932 1.00 95.19 72 ILE A C 1
ATOM 548 O O . ILE A 1 72 ? 6.444 -1.861 -24.962 1.00 95.19 72 ILE A O 1
ATOM 552 N N . ASN A 1 73 ? 7.565 -1.450 -23.056 1.00 96.06 73 ASN A N 1
ATOM 553 C CA . ASN A 1 73 ? 8.536 -2.529 -23.232 1.00 96.06 73 ASN A CA 1
ATOM 554 C C . ASN A 1 73 ? 7.853 -3.901 -23.204 1.00 96.06 73 ASN A C 1
ATOM 556 O O . ASN A 1 73 ? 8.191 -4.767 -24.012 1.00 96.06 73 ASN A O 1
ATOM 560 N N . ALA A 1 74 ? 6.841 -4.089 -22.350 1.00 94.38 74 ALA A N 1
ATOM 561 C CA . ALA A 1 74 ? 6.042 -5.310 -22.332 1.00 94.38 74 ALA A CA 1
ATOM 562 C C . ALA A 1 74 ? 5.297 -5.545 -23.655 1.00 94.38 74 ALA A C 1
ATOM 564 O O . ALA A 1 74 ? 5.314 -6.659 -24.177 1.00 94.38 74 ALA A O 1
ATOM 565 N N . ILE A 1 75 ? 4.717 -4.499 -24.258 1.00 94.62 75 ILE A N 1
ATOM 566 C CA . ILE A 1 75 ? 4.087 -4.590 -25.590 1.00 94.62 75 ILE A CA 1
ATOM 567 C C . ILE A 1 75 ? 5.111 -4.981 -26.663 1.00 94.62 75 ILE A C 1
ATOM 569 O O . ILE A 1 75 ? 4.800 -5.757 -27.568 1.00 94.62 75 ILE A O 1
ATOM 573 N N . ARG A 1 76 ? 6.333 -4.448 -26.572 1.00 97.56 76 ARG A N 1
ATOM 574 C CA . ARG A 1 76 ? 7.429 -4.758 -27.503 1.00 97.56 76 ARG A CA 1
ATOM 575 C C . ARG A 1 76 ? 8.052 -6.137 -27.278 1.00 97.56 76 ARG A C 1
ATOM 577 O O . ARG A 1 76 ? 8.826 -6.582 -28.121 1.00 97.56 76 ARG A O 1
ATOM 584 N N . GLY A 1 77 ? 7.720 -6.816 -26.180 1.00 96.12 77 GLY A N 1
ATOM 585 C CA . GLY A 1 77 ? 8.342 -8.080 -25.782 1.00 96.12 77 GLY A CA 1
ATOM 586 C C . GLY A 1 77 ? 9.755 -7.924 -25.205 1.00 96.12 77 GLY A C 1
ATOM 587 O O . GLY A 1 77 ? 10.506 -8.895 -25.172 1.00 96.12 77 GLY A O 1
ATOM 588 N N . GLU A 1 78 ? 10.126 -6.718 -24.771 1.00 97.06 78 GLU A N 1
ATOM 589 C CA . GLU A 1 78 ? 11.443 -6.379 -24.209 1.00 97.06 78 GLU A CA 1
ATOM 590 C C . GLU A 1 78 ? 11.489 -6.536 -22.677 1.00 97.06 78 GLU A C 1
ATOM 592 O O . GLU A 1 78 ? 12.563 -6.712 -22.104 1.00 97.06 78 GLU A O 1
ATOM 597 N N . GLU A 1 79 ? 10.334 -6.503 -22.009 1.00 94.62 79 GLU A N 1
ATOM 598 C CA . GLU A 1 79 ? 10.198 -6.608 -20.551 1.00 94.62 79 GLU A CA 1
ATOM 599 C C . GLU A 1 79 ? 8.989 -7.484 -20.189 1.00 94.62 79 GLU A C 1
ATOM 601 O O . GLU A 1 79 ? 8.028 -7.592 -20.950 1.00 94.62 79 GLU A O 1
ATOM 606 N N . ALA A 1 80 ? 9.032 -8.148 -19.034 1.00 90.38 80 ALA A N 1
ATOM 607 C CA . ALA A 1 80 ? 7.902 -8.927 -18.536 1.00 90.38 80 ALA A CA 1
ATOM 608 C C . ALA A 1 80 ? 7.0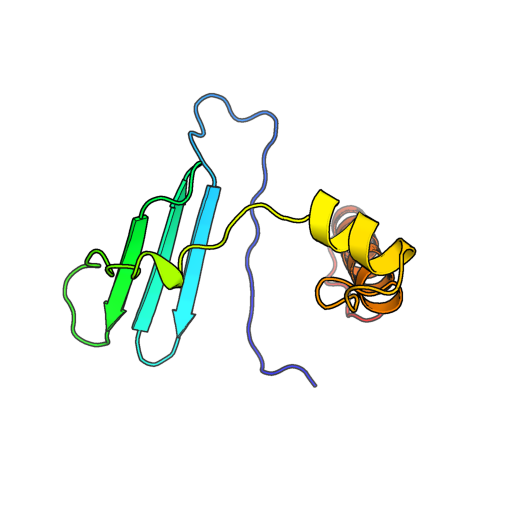05 -8.063 -17.641 1.00 90.38 80 ALA A C 1
ATOM 610 O O . ALA A 1 80 ? 7.496 -7.239 -16.871 1.00 90.38 80 ALA A O 1
ATOM 611 N N . ILE A 1 81 ? 5.693 -8.306 -17.677 1.00 86.25 81 ILE A N 1
ATOM 612 C CA . ILE A 1 81 ? 4.762 -7.695 -16.722 1.00 86.25 81 ILE A CA 1
ATOM 613 C C . ILE A 1 81 ? 5.045 -8.288 -15.340 1.00 86.25 81 ILE A C 1
ATOM 615 O O . ILE A 1 81 ? 4.801 -9.469 -15.100 1.00 86.25 81 ILE A O 1
ATOM 619 N N . THR A 1 82 ? 5.571 -7.466 -14.437 1.00 83.62 82 THR A N 1
ATOM 620 C CA . THR A 1 82 ? 5.908 -7.861 -13.059 1.00 83.62 82 THR A CA 1
ATOM 621 C C . THR A 1 82 ? 4.968 -7.243 -12.028 1.00 83.62 82 THR A C 1
ATOM 623 O O . THR A 1 82 ? 4.721 -7.845 -10.984 1.00 83.62 82 THR A O 1
ATOM 626 N N . HIS A 1 83 ? 4.390 -6.082 -12.341 1.00 81.25 83 HIS A N 1
ATOM 627 C CA . HIS A 1 83 ? 3.471 -5.354 -11.476 1.00 81.25 83 HIS A CA 1
ATOM 628 C C . HIS A 1 83 ? 2.046 -5.446 -12.032 1.00 81.25 83 HIS A C 1
ATOM 630 O O . HIS A 1 83 ? 1.771 -4.986 -13.137 1.00 81.25 83 HIS A O 1
ATOM 636 N N . THR A 1 84 ? 1.145 -6.046 -11.251 1.00 84.69 84 THR A N 1
ATOM 637 C CA . THR A 1 84 ? -0.302 -6.135 -11.531 1.00 84.69 84 THR A CA 1
ATOM 638 C C . THR A 1 84 ? -0.661 -6.790 -12.882 1.00 84.69 84 THR A C 1
ATOM 640 O O . THR A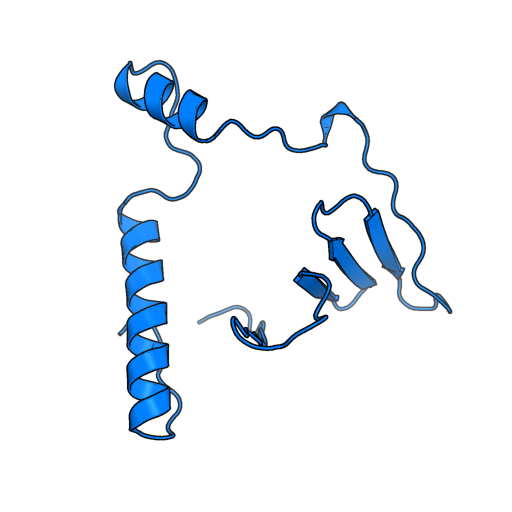 1 84 ? -1.199 -6.126 -13.771 1.00 84.69 84 THR A O 1
ATOM 643 N N . PRO A 1 85 ? -0.414 -8.103 -13.066 1.00 87.50 85 PRO A N 1
ATOM 644 C CA . PRO A 1 85 ? -0.994 -8.852 -14.181 1.00 87.50 85 PRO A CA 1
ATOM 645 C C . PRO A 1 85 ? -2.533 -8.794 -14.180 1.00 87.50 85 PRO A C 1
ATOM 647 O O . PRO A 1 85 ? -3.157 -8.406 -13.191 1.00 87.50 85 PRO A O 1
ATOM 650 N N . PHE A 1 86 ? -3.159 -9.170 -15.301 1.00 89.44 86 PHE A N 1
ATOM 651 C CA . PHE A 1 86 ? -4.602 -8.976 -15.504 1.00 89.44 86 PHE A CA 1
ATOM 652 C C . PHE A 1 86 ? -5.469 -9.616 -14.409 1.00 89.44 86 PHE A C 1
ATOM 654 O O . PHE A 1 86 ? -6.396 -8.984 -13.915 1.00 89.44 86 PHE A O 1
ATOM 661 N N . ASP A 1 87 ? -5.151 -10.843 -14.004 1.00 90.56 87 ASP A N 1
ATOM 662 C CA . ASP A 1 87 ? -5.845 -11.562 -12.933 1.00 90.56 87 ASP A CA 1
ATOM 663 C C . ASP A 1 87 ? -5.741 -10.845 -11.577 1.00 90.56 87 ASP A C 1
ATOM 665 O O . ASP A 1 87 ? -6.742 -10.726 -10.871 1.00 90.56 87 ASP A O 1
ATOM 669 N N . ILE A 1 88 ? -4.577 -10.285 -11.241 1.00 90.00 88 ILE A N 1
ATOM 670 C CA . ILE A 1 88 ? -4.403 -9.443 -10.047 1.00 90.00 88 ILE A CA 1
ATOM 671 C C . ILE A 1 88 ? -5.222 -8.150 -10.159 1.00 90.00 88 ILE A C 1
ATOM 673 O O . ILE A 1 88 ? -5.848 -7.724 -9.189 1.00 90.00 88 ILE A O 1
ATOM 677 N N . GLY A 1 89 ? -5.282 -7.545 -11.349 1.00 90.44 89 GLY A N 1
ATOM 678 C CA . GLY A 1 89 ? -6.134 -6.383 -11.606 1.00 90.44 89 GLY A CA 1
ATOM 679 C C . GLY A 1 89 ? -7.624 -6.674 -11.387 1.00 90.44 89 GLY A C 1
ATOM 680 O O . GLY A 1 89 ? -8.333 -5.846 -10.816 1.00 90.44 89 GLY A O 1
ATOM 681 N N . VAL A 1 90 ? -8.096 -7.864 -11.771 1.00 91.62 90 VAL A N 1
ATOM 682 C CA . VAL A 1 90 ? -9.477 -8.304 -11.505 1.00 91.62 90 VAL A CA 1
ATOM 683 C C . VAL A 1 90 ? -9.731 -8.444 -10.001 1.00 91.62 90 VAL A C 1
ATOM 685 O O . VAL A 1 90 ? -10.745 -7.944 -9.520 1.00 91.62 90 VAL A O 1
ATOM 688 N N . GLN A 1 91 ? -8.793 -9.014 -9.237 1.00 90.06 91 GLN A N 1
ATOM 689 C CA . GLN A 1 91 ? -8.914 -9.123 -7.772 1.00 90.06 91 GLN A CA 1
ATOM 690 C C . GLN A 1 91 ? -9.049 -7.751 -7.087 1.00 90.06 91 GLN A C 1
ATOM 692 O O . GLN A 1 91 ? -9.764 -7.615 -6.094 1.00 90.06 91 GLN A O 1
ATOM 697 N N . TYR A 1 92 ? -8.415 -6.701 -7.620 1.00 90.44 92 TYR A N 1
ATOM 698 C CA . TYR A 1 92 ? -8.594 -5.342 -7.090 1.00 90.44 92 TYR A CA 1
ATOM 699 C C . TYR A 1 92 ? -10.022 -4.825 -7.297 1.00 90.44 92 TYR A C 1
ATOM 701 O O . TYR A 1 92 ? -10.543 -4.110 -6.441 1.00 90.44 92 TYR A O 1
ATOM 709 N N . MET A 1 93 ? -10.670 -5.196 -8.404 1.00 94.31 93 MET A N 1
ATOM 710 C CA . MET A 1 93 ? -12.068 -4.834 -8.659 1.00 94.31 93 MET A CA 1
ATOM 711 C C . MET A 1 93 ? -13.035 -5.615 -7.759 1.00 94.31 93 MET A C 1
ATOM 713 O O . MET A 1 93 ? -14.068 -5.086 -7.359 1.00 94.31 93 MET A O 1
ATOM 717 N N . GLU A 1 94 ? -12.696 -6.848 -7.376 1.00 94.56 94 GLU A N 1
ATOM 718 C CA . GLU A 1 94 ? -13.482 -7.596 -6.386 1.00 94.56 94 GLU A CA 1
ATOM 719 C C . GLU A 1 94 ? -13.476 -6.898 -5.020 1.00 94.56 94 GLU A C 1
ATOM 721 O O . GLU A 1 94 ? -14.510 -6.815 -4.359 1.00 94.56 94 GLU A O 1
ATOM 726 N N . PHE A 1 95 ? -12.337 -6.330 -4.610 1.00 93.75 95 PHE A N 1
ATOM 727 C CA . PHE A 1 95 ? -12.259 -5.555 -3.371 1.00 93.75 95 PHE A CA 1
ATOM 728 C C . PHE A 1 95 ? -13.162 -4.311 -3.405 1.00 93.75 95 PHE A C 1
ATOM 730 O O . PHE A 1 95 ? -13.887 -4.059 -2.443 1.00 93.75 95 PHE A O 1
ATOM 737 N N . THR A 1 96 ? -13.171 -3.543 -4.500 1.00 94.31 96 THR A N 1
ATOM 738 C CA . THR A 1 96 ? -14.018 -2.338 -4.599 1.00 94.31 96 THR A CA 1
ATOM 739 C C . THR A 1 96 ? -15.513 -2.675 -4.613 1.00 94.31 96 THR A C 1
ATOM 741 O O . THR A 1 96 ? -16.314 -1.968 -3.991 1.00 94.31 96 THR A O 1
ATOM 744 N N . GLU A 1 97 ? -15.896 -3.786 -5.244 1.00 96.69 97 GLU A N 1
ATOM 745 C CA . GLU A 1 97 ? -17.257 -4.325 -5.178 1.00 96.69 97 GLU A CA 1
ATOM 746 C C . GLU A 1 97 ? -17.620 -4.763 -3.747 1.00 96.69 97 GLU A C 1
ATOM 748 O O . GLU A 1 97 ? -18.694 -4.420 -3.247 1.00 96.69 97 GLU A O 1
ATOM 753 N N . ALA A 1 98 ? -16.719 -5.454 -3.039 1.00 96.56 98 ALA A N 1
ATOM 754 C CA . ALA A 1 98 ? -16.938 -5.876 -1.655 1.00 96.56 98 ALA A CA 1
ATOM 755 C C . ALA A 1 98 ? -17.138 -4.682 -0.707 1.00 96.56 98 ALA A C 1
ATOM 757 O O . ALA A 1 98 ? -18.047 -4.703 0.124 1.00 96.56 98 ALA A O 1
ATOM 758 N N . VAL A 1 99 ? -16.347 -3.614 -0.870 1.00 95.44 99 VAL A N 1
ATOM 759 C CA . VAL A 1 99 ? -16.519 -2.349 -0.132 1.00 95.44 99 VAL A CA 1
ATOM 760 C C . VAL A 1 99 ? -17.892 -1.738 -0.415 1.00 95.44 99 VAL A C 1
ATOM 762 O O . VAL A 1 99 ? -18.585 -1.326 0.514 1.00 95.44 99 VAL A O 1
ATOM 765 N N . THR A 1 100 ? -18.321 -1.726 -1.680 1.00 96.81 100 THR A N 1
ATOM 766 C CA . THR A 1 100 ? -19.630 -1.187 -2.078 1.00 96.81 100 THR A CA 1
ATOM 767 C C . THR A 1 100 ? -20.779 -1.967 -1.432 1.00 96.81 100 THR A C 1
ATOM 769 O O . THR A 1 100 ? -21.678 -1.363 -0.844 1.00 96.81 100 THR A O 1
ATOM 772 N N . ARG A 1 101 ? -20.733 -3.305 -1.466 1.00 98.00 101 ARG A N 1
ATOM 773 C CA . ARG A 1 101 ? -21.728 -4.166 -0.801 1.00 98.00 101 ARG A CA 1
ATOM 774 C C . ARG A 1 101 ? -21.727 -3.983 0.713 1.00 98.00 101 ARG A C 1
ATOM 776 O O . ARG A 1 101 ? -22.797 -3.886 1.311 1.00 98.00 101 ARG A O 1
ATOM 783 N N . SER A 1 102 ? -20.547 -3.901 1.327 1.00 97.94 102 SER A N 1
ATOM 784 C CA . SER A 1 102 ? -20.408 -3.663 2.767 1.00 97.94 102 SER A CA 1
ATOM 785 C C . SER A 1 102 ? -21.035 -2.327 3.173 1.00 97.94 102 SER A C 1
ATOM 787 O O . SER A 1 102 ? -21.835 -2.282 4.101 1.00 97.94 102 SER A O 1
ATOM 789 N N . ALA A 1 103 ? -20.780 -1.254 2.418 1.00 97.19 103 ALA A N 1
ATOM 790 C CA . ALA A 1 103 ? -21.358 0.064 2.680 1.00 97.19 103 ALA A CA 1
ATOM 791 C C . ALA A 1 103 ? -22.893 0.093 2.552 1.00 97.19 103 ALA A C 1
ATOM 793 O O . ALA A 1 103 ? -23.557 0.825 3.282 1.00 97.19 103 ALA A O 1
ATOM 794 N N . GLN A 1 104 ? -23.465 -0.695 1.637 1.00 98.25 104 GLN A N 1
ATOM 795 C CA . GLN A 1 104 ? -24.917 -0.773 1.433 1.00 98.25 104 GLN A CA 1
ATOM 796 C C . GLN A 1 104 ? -25.633 -1.628 2.485 1.00 98.25 104 GLN A C 1
ATOM 798 O O . GLN A 1 104 ? -26.776 -1.339 2.833 1.00 98.25 104 GLN A O 1
ATOM 803 N N . THR A 1 105 ? -24.985 -2.690 2.962 1.00 98.00 105 THR A N 1
ATOM 804 C CA . THR A 1 105 ? -25.588 -3.683 3.869 1.00 98.00 105 THR A CA 1
ATOM 805 C C . THR A 1 105 ? -25.256 -3.436 5.338 1.00 98.00 105 THR A C 1
ATOM 807 O O . THR A 1 105 ? -26.014 -3.846 6.211 1.00 98.00 105 THR A O 1
ATOM 810 N N . GLY A 1 106 ? -24.142 -2.758 5.622 1.00 97.50 106 GLY A N 1
ATOM 811 C CA . GLY A 1 106 ? -23.587 -2.630 6.969 1.00 97.50 106 GLY A CA 1
ATOM 812 C C . GLY A 1 106 ? -22.906 -3.904 7.479 1.00 97.50 106 GLY A C 1
ATOM 813 O O . GLY A 1 106 ? -22.633 -4.003 8.674 1.00 97.50 106 GLY A O 1
ATOM 814 N N . GLU A 1 107 ? -22.635 -4.879 6.607 1.00 97.50 107 GLU A N 1
ATOM 815 C CA . GLU A 1 107 ? -22.063 -6.176 6.975 1.00 97.50 107 GLU A CA 1
ATOM 816 C C . GLU A 1 107 ? -20.631 -6.351 6.453 1.00 97.50 107 GLU A C 1
ATOM 818 O O . GLU A 1 107 ? -20.203 -5.720 5.482 1.00 97.50 107 GLU A O 1
ATOM 823 N N . ALA A 1 108 ? -19.873 -7.238 7.102 1.00 96.19 108 ALA A N 1
ATOM 824 C CA . ALA A 1 108 ? -18.555 -7.640 6.627 1.00 96.19 108 ALA A CA 1
ATOM 825 C C . ALA A 1 108 ? -18.688 -8.590 5.425 1.00 96.19 108 ALA A C 1
ATOM 827 O O . ALA A 1 108 ? -19.362 -9.617 5.508 1.00 96.19 108 ALA A O 1
ATOM 828 N N . ILE A 1 109 ? -18.000 -8.274 4.327 1.00 97.06 109 ILE A N 1
ATOM 829 C CA . ILE A 1 109 ? -17.985 -9.087 3.108 1.00 97.06 109 ILE A CA 1
ATOM 830 C C . ILE A 1 109 ? -16.685 -9.895 3.054 1.00 97.06 109 ILE A C 1
ATOM 832 O O . ILE A 1 109 ? -15.596 -9.346 3.209 1.00 97.06 109 ILE A O 1
ATOM 836 N N . SER A 1 110 ? -16.798 -11.208 2.854 1.00 93.81 110 SER A N 1
ATOM 837 C CA . SER A 1 110 ? -15.635 -12.087 2.681 1.00 93.81 110 SER A CA 1
ATOM 838 C C . SER A 1 110 ? -15.137 -12.051 1.237 1.00 93.81 110 SER A C 1
ATOM 840 O O . SER A 1 110 ? -15.940 -11.941 0.316 1.00 93.81 110 SER A O 1
ATOM 842 N N . LEU A 1 111 ? -13.819 -12.164 1.060 1.00 90.88 111 LEU A N 1
ATOM 843 C CA . LEU A 1 111 ? -13.165 -12.292 -0.244 1.00 90.88 111 LEU A CA 1
ATOM 844 C C . LEU A 1 111 ? -12.584 -13.709 -0.438 1.00 90.88 111 LEU A C 1
ATOM 846 O O . LEU A 1 111 ? -12.169 -14.325 0.553 1.00 90.88 111 LEU A O 1
ATOM 850 N N . PRO A 1 112 ? -12.474 -14.207 -1.687 1.00 91.25 112 PRO A N 1
ATOM 851 C CA . PRO A 1 112 ? -12.991 -13.592 -2.918 1.00 91.25 112 PRO A CA 1
ATOM 852 C C . PRO A 1 112 ? -14.529 -13.556 -2.930 1.00 91.25 112 PRO A C 1
ATOM 854 O O . PRO A 1 112 ? -15.162 -14.235 -2.117 1.00 91.25 112 PRO A O 1
ATOM 857 N N . LEU A 1 113 ? -15.100 -12.714 -3.795 1.00 87.50 113 LEU A N 1
ATOM 858 C CA . LEU A 1 113 ? -16.553 -12.560 -3.941 1.00 87.50 113 LEU A CA 1
ATOM 859 C C . LEU A 1 113 ? -17.238 -13.761 -4.605 1.00 87.50 113 LEU A C 1
ATOM 861 O O . LEU A 1 113 ? -16.559 -14.539 -5.311 1.00 87.50 113 LEU A O 1
#

Nearest PDB structures (foldseek):
  2jp1-assembly1_B  TM=5.648E-01  e=9.188E+00  Homo sapiens
  5juy-assembly1_A  TM=3.967E-01  e=4.081E+00  Homo sapiens
  5juy-assembly1_G  TM=3.967E-01  e=8.110E+00  Homo sapiens
  2iir-assembly1_B  TM=2.202E-01  e=7.158E+00  Thermotoga maritima

Mean predicted aligned error: 5.6 Å

Secondary structure (DSSP, 8-state):
---S--------SS-TT---EEEEEE-SSEEEEEEETTT-EEEEEETT-SS-EE-PPPGGGS----HHHHHHHHHHTSS---S--HHHHHHHHHHHHHHHHHHHHSSPPPS--

Solvent-accessible surface area (backbone atoms only — not comparable to full-atom values): 7432 Å² total; per-residue (Å²): 134,79,92,76,81,83,84,88,85,86,86,78,96,77,66,79,87,69,81,60,55,75,48,78,48,83,54,95,65,31,39,40,40,36,47,26,80,69,75,80,50,42,32,34,32,48,77,88,56,93,60,69,40,81,54,87,75,56,77,92,73,55,84,73,96,44,70,68,58,54,53,52,31,33,75,72,68,76,42,78,85,80,74,72,50,72,72,57,49,51,54,55,53,47,51,56,50,39,52,52,52,21,72,75,70,77,48,91,65,72,81,81,123

Sequence (113 aa):
MGCGAAADFSWSVVTGLQTGMEFWIFGNDGTISLQGPPFDKVLGGKRGDEALSELPIAPEKRGKWRVEEEFINAIRGEEAITHTPFDIGVQYMEFTEAVTRSAQTGEAISLPL

Foldseek 3Di:
DDPPDDDDDDDDPPDPPPAFDWDWDDDPFKIWIFTDDVRPFIWMDGPPDPDTDTDDDDPVRDDDPCVVVQVVCVVVVNHPPPPQDPVNVVQVVQVVVQVVVCVVPVDHDDPPD